Protein AF-A0A3M1WN63-F1 (afdb_monomer_lite)

Sequence (69 aa):
MPNLTAIRREDLSKKGEKRVAITPESLKLLIQAGFELLVQPGTEPETGTVKRAFADAAYAAAGATITED

Structure (mmCIF, N/CA/C/O backbone):
data_AF-A0A3M1WN63-F1
#
_entry.id   AF-A0A3M1WN63-F1
#
loop_
_atom_site.group_PDB
_atom_site.id
_atom_site.type_symbol
_atom_site.label_atom_id
_atom_site.label_alt_id
_atom_site.label_comp_id
_atom_site.label_asym_id
_atom_site.label_entity_id
_atom_site.label_seq_id
_atom_site.pdbx_PDB_ins_code
_atom_site.Cartn_x
_atom_site.Cartn_y
_atom_site.Cartn_z
_atom_site.occupancy
_atom_site.B_iso_or_equiv
_atom_site.auth_seq_id
_atom_site.auth_comp_id
_atom_site.auth_asym_id
_atom_site.auth_atom_id
_atom_site.pdbx_PDB_model_num
ATOM 1 N N . MET A 1 1 ? -7.223 1.135 21.362 1.00 58.69 1 MET A N 1
ATOM 2 C CA . MET A 1 1 ? -6.111 1.269 20.402 1.00 58.69 1 MET A CA 1
ATOM 3 C C . MET A 1 1 ? -6.682 0.937 19.038 1.00 58.69 1 MET A C 1
ATOM 5 O O . MET A 1 1 ? -7.359 -0.084 18.967 1.00 58.69 1 MET A O 1
ATOM 9 N N . PRO A 1 2 ? -6.538 1.800 18.022 1.00 70.31 2 PRO A N 1
ATOM 10 C CA . PRO A 1 2 ? -6.949 1.453 16.665 1.00 70.31 2 PRO A CA 1
ATOM 11 C C . PRO A 1 2 ? -6.161 0.224 16.191 1.00 70.31 2 PRO A C 1
ATOM 13 O O . PRO A 1 2 ? -4.980 0.075 16.513 1.00 70.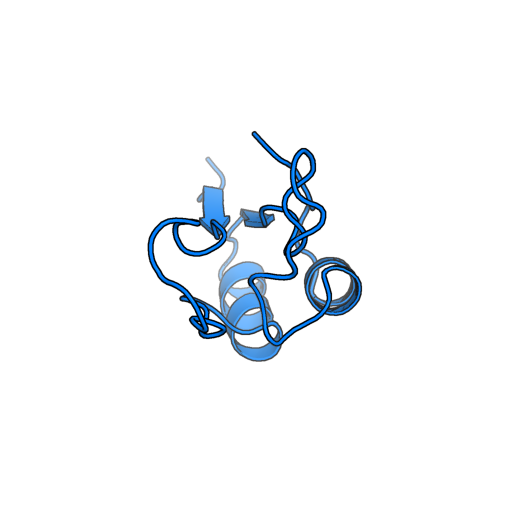31 2 PRO A O 1
ATOM 16 N N . ASN A 1 3 ? -6.823 -0.685 15.474 1.00 90.44 3 ASN A N 1
ATOM 17 C CA . ASN A 1 3 ? -6.164 -1.864 14.919 1.00 90.44 3 ASN A CA 1
ATOM 18 C C . ASN A 1 3 ? -5.418 -1.441 13.650 1.00 90.44 3 ASN A C 1
ATOM 20 O O . ASN A 1 3 ? -6.014 -1.329 12.581 1.00 90.44 3 ASN A O 1
ATOM 24 N N . LEU A 1 4 ? -4.122 -1.171 13.781 1.00 93.75 4 LEU A N 1
ATOM 25 C CA . LEU A 1 4 ? -3.268 -0.790 12.661 1.00 93.75 4 LEU A CA 1
ATOM 26 C C . LEU A 1 4 ? -2.915 -2.019 11.810 1.00 93.75 4 LEU A C 1
ATOM 28 O O . LEU A 1 4 ? -2.545 -3.067 12.337 1.00 93.75 4 LEU A O 1
ATOM 32 N N . THR A 1 5 ? -3.013 -1.908 10.488 1.00 94.31 5 THR A N 1
ATOM 33 C CA . THR A 1 5 ? -2.615 -2.954 9.533 1.00 94.31 5 THR A CA 1
ATOM 34 C C . THR A 1 5 ? -1.840 -2.344 8.372 1.00 94.31 5 THR A C 1
ATOM 36 O O . THR A 1 5 ? -2.247 -1.327 7.817 1.00 94.31 5 THR A O 1
ATOM 39 N N . ALA A 1 6 ? -0.737 -2.984 7.979 1.00 95.38 6 ALA A N 1
ATOM 40 C CA . ALA A 1 6 ? 0.118 -2.529 6.887 1.00 95.38 6 ALA A CA 1
ATOM 41 C C . ALA A 1 6 ? 0.073 -3.480 5.680 1.00 95.38 6 ALA A C 1
ATOM 43 O O . ALA A 1 6 ? 0.151 -4.702 5.827 1.00 95.38 6 ALA A O 1
ATOM 44 N N . ILE A 1 7 ? -0.008 -2.914 4.476 1.00 94.88 7 ILE A N 1
ATOM 45 C CA . ILE A 1 7 ? -0.004 -3.627 3.195 1.00 94.88 7 ILE A CA 1
ATOM 46 C C . ILE A 1 7 ? 1.305 -3.312 2.473 1.00 94.88 7 ILE A C 1
ATOM 48 O O . ILE A 1 7 ? 1.472 -2.238 1.893 1.00 94.88 7 ILE A O 1
ATOM 52 N N . ARG A 1 8 ? 2.232 -4.271 2.473 1.00 95.56 8 ARG A N 1
ATOM 53 C CA . ARG A 1 8 ? 3.522 -4.146 1.781 1.00 95.56 8 ARG A CA 1
ATOM 54 C C . ARG A 1 8 ? 3.407 -4.464 0.292 1.00 95.56 8 ARG A C 1
ATOM 56 O O . ARG A 1 8 ? 2.501 -5.183 -0.137 1.00 95.56 8 ARG A O 1
ATOM 63 N N . ARG A 1 9 ? 4.326 -3.925 -0.512 1.00 94.19 9 ARG A N 1
ATOM 64 C CA . ARG A 1 9 ? 4.536 -4.423 -1.881 1.00 94.19 9 ARG A CA 1
ATOM 65 C C . ARG A 1 9 ? 5.186 -5.808 -1.814 1.00 94.19 9 ARG A C 1
ATOM 67 O O . ARG A 1 9 ? 5.922 -6.106 -0.877 1.00 94.19 9 ARG A O 1
ATOM 74 N N . GLU A 1 10 ? 4.909 -6.657 -2.798 1.00 93.69 10 GLU A N 1
ATOM 75 C CA . GLU A 1 10 ? 5.587 -7.953 -2.907 1.00 93.69 10 GLU A CA 1
ATOM 76 C C . GLU A 1 10 ? 7.090 -7.762 -3.149 1.00 93.69 10 GLU A C 1
ATOM 78 O O . GLU A 1 10 ? 7.509 -6.797 -3.794 1.00 93.69 10 GLU A O 1
ATOM 83 N N . ASP A 1 11 ? 7.892 -8.711 -2.665 1.00 91.06 11 ASP A N 1
ATOM 84 C CA . ASP A 1 11 ? 9.355 -8.677 -2.751 1.00 91.06 11 ASP A CA 1
ATOM 85 C C . ASP A 1 11 ? 9.841 -8.487 -4.200 1.00 91.06 11 ASP A C 1
ATOM 87 O O . ASP A 1 11 ? 9.329 -9.098 -5.149 1.00 91.06 11 ASP A O 1
ATOM 91 N N . LEU A 1 12 ? 10.857 -7.639 -4.371 1.00 88.50 12 LEU A N 1
ATOM 92 C CA . LEU A 1 12 ? 11.554 -7.386 -5.628 1.00 88.50 12 LEU A CA 1
ATOM 93 C C . LEU A 1 12 ? 12.120 -8.659 -6.260 1.00 88.50 12 LEU A C 1
ATOM 95 O O . LEU A 1 12 ? 12.117 -8.762 -7.488 1.00 88.50 12 LEU A O 1
ATOM 99 N N . SER A 1 13 ? 12.508 -9.651 -5.453 1.00 92.06 13 SER A N 1
ATOM 100 C CA . SER A 1 13 ? 12.995 -10.952 -5.929 1.00 92.06 13 SER A CA 1
ATOM 101 C C . SER A 1 13 ? 11.983 -11.678 -6.834 1.00 92.06 13 SER A C 1
ATOM 103 O O . SER A 1 13 ? 12.369 -12.375 -7.778 1.00 92.06 13 SER A O 1
ATOM 105 N N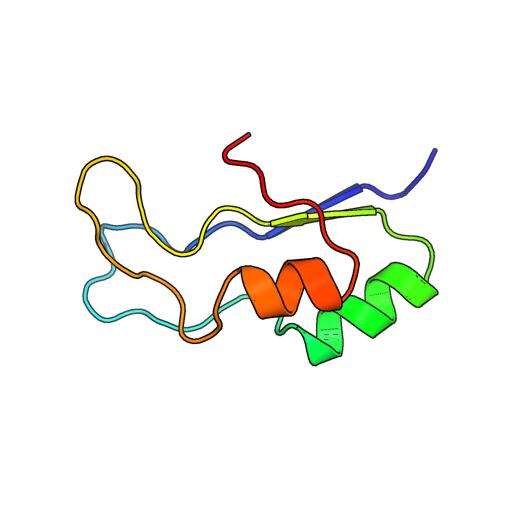 . LYS A 1 14 ? 10.677 -11.455 -6.626 1.00 89.56 14 LYS A N 1
ATOM 106 C CA . LYS A 1 14 ? 9.591 -12.041 -7.426 1.00 89.56 14 LYS A CA 1
ATOM 107 C C . LYS A 1 14 ? 9.324 -11.234 -8.698 1.00 89.56 14 LYS A C 1
ATOM 109 O O . LYS A 1 14 ? 8.448 -10.363 -8.750 1.00 89.56 14 LYS A O 1
ATOM 114 N N . LYS A 1 15 ? 10.084 -11.521 -9.751 1.00 88.75 15 LYS A N 1
ATOM 115 C CA . LYS A 1 15 ? 9.929 -10.874 -11.064 1.00 88.75 15 LYS A CA 1
ATOM 116 C C . LYS A 1 15 ? 8.542 -11.158 -11.656 1.00 88.75 15 LYS A C 1
ATOM 118 O O . LYS A 1 15 ? 8.103 -12.301 -11.685 1.00 88.75 15 LYS A O 1
ATOM 123 N N . GLY A 1 16 ? 7.861 -10.115 -12.128 1.00 88.50 16 GLY A N 1
ATOM 124 C CA . GLY A 1 16 ? 6.528 -10.221 -12.739 1.00 88.50 16 GLY A CA 1
ATOM 125 C C . GLY A 1 16 ? 5.357 -10.336 -11.756 1.00 88.50 16 GLY A C 1
ATOM 126 O O . GLY A 1 16 ? 4.213 -10.261 -12.194 1.00 88.50 16 GLY A O 1
ATOM 127 N N . GLU A 1 17 ? 5.609 -10.456 -10.449 1.00 93.81 17 GLU A N 1
ATOM 128 C CA . GLU A 1 17 ? 4.543 -10.431 -9.444 1.00 93.81 17 GLU A CA 1
ATOM 129 C C . GLU A 1 17 ? 3.878 -9.048 -9.383 1.00 93.81 17 GLU A C 1
ATOM 131 O O . GLU A 1 17 ? 4.559 -8.019 -9.325 1.00 93.81 17 GLU A O 1
ATOM 136 N N . LYS A 1 18 ? 2.543 -9.048 -9.411 1.00 93.19 18 LYS A N 1
ATOM 137 C CA . LYS A 1 18 ? 1.681 -7.852 -9.413 1.00 93.19 18 LYS A CA 1
ATOM 138 C C . LYS A 1 18 ? 0.480 -7.976 -8.475 1.00 93.19 18 LYS A C 1
ATOM 140 O O . LYS A 1 18 ? -0.263 -7.002 -8.315 1.00 93.19 18 LYS A O 1
ATOM 145 N N . ARG A 1 19 ? 0.253 -9.165 -7.903 1.00 95.69 19 ARG A N 1
ATOM 146 C CA . ARG A 1 19 ? -0.817 -9.421 -6.938 1.00 95.69 19 ARG A CA 1
ATOM 147 C C . ARG A 1 19 ? -0.556 -8.649 -5.650 1.00 95.69 19 ARG A C 1
ATOM 149 O O . ARG A 1 19 ? 0.547 -8.180 -5.381 1.00 95.69 19 ARG A O 1
ATOM 156 N N . VAL A 1 20 ? -1.614 -8.523 -4.863 1.00 95.25 20 VAL A N 1
ATOM 157 C CA . VAL A 1 20 ? -1.619 -7.829 -3.577 1.00 95.25 20 VAL A CA 1
ATOM 158 C C . VAL A 1 20 ? -2.368 -8.656 -2.556 1.00 95.25 20 VAL A C 1
ATOM 160 O O . VAL A 1 20 ? -3.299 -9.375 -2.914 1.00 95.25 20 VAL A O 1
ATOM 163 N N . ALA A 1 21 ? -2.008 -8.501 -1.284 1.00 95.44 21 ALA A N 1
ATOM 164 C CA . ALA A 1 21 ? -2.759 -9.111 -0.193 1.00 95.44 21 ALA A CA 1
ATOM 165 C C . ALA A 1 21 ? -4.193 -8.553 -0.096 1.00 95.44 21 ALA A C 1
ATOM 167 O O . ALA A 1 21 ? -5.121 -9.294 0.210 1.00 95.44 21 ALA A O 1
ATOM 168 N N . ILE A 1 22 ? -4.375 -7.250 -0.354 1.00 96.19 22 ILE A N 1
ATOM 169 C CA . ILE A 1 22 ? -5.651 -6.541 -0.182 1.00 96.19 22 ILE A CA 1
ATOM 170 C C . ILE A 1 22 ? -5.842 -5.548 -1.337 1.00 96.19 22 ILE A C 1
ATOM 172 O O . ILE A 1 22 ? -4.950 -4.744 -1.626 1.00 96.19 22 ILE A O 1
ATOM 176 N N . THR A 1 23 ? -7.001 -5.597 -1.998 1.00 97.06 23 THR A N 1
ATOM 177 C CA . THR A 1 23 ? -7.385 -4.638 -3.051 1.00 97.06 23 THR A CA 1
ATOM 178 C C . THR A 1 23 ? -7.980 -3.358 -2.447 1.00 97.06 23 THR A C 1
ATOM 180 O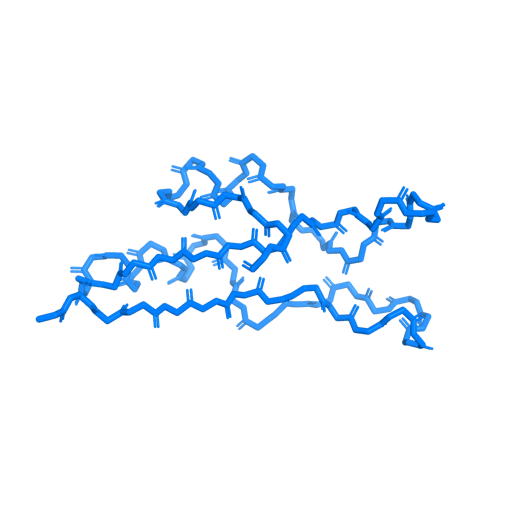 O . THR A 1 23 ? -8.434 -3.388 -1.299 1.00 97.06 23 THR A O 1
ATOM 183 N N . PRO A 1 24 ? -8.036 -2.236 -3.190 1.00 97.00 24 PRO A N 1
ATOM 184 C CA . PRO A 1 24 ? -8.694 -1.014 -2.717 1.00 97.00 24 PRO A CA 1
ATOM 185 C C . PRO A 1 24 ? -10.155 -1.218 -2.282 1.00 97.00 24 PRO A C 1
ATOM 187 O O . PRO A 1 24 ? -10.612 -0.582 -1.335 1.00 97.00 24 PRO A O 1
ATOM 190 N N . GLU A 1 25 ? -10.898 -2.117 -2.933 1.00 96.75 25 GLU A N 1
ATOM 191 C CA . GLU A 1 25 ? -12.281 -2.443 -2.569 1.00 96.75 25 GLU A CA 1
ATOM 192 C C . GLU A 1 25 ? -12.357 -3.164 -1.221 1.00 96.75 25 GLU A C 1
ATOM 194 O O . GLU A 1 25 ? -13.114 -2.745 -0.346 1.00 96.75 25 GLU A O 1
ATOM 199 N N . SER A 1 26 ? -11.544 -4.205 -1.023 1.00 96.44 26 SER A N 1
ATOM 200 C CA . SER A 1 26 ? -11.500 -4.952 0.240 1.00 96.44 26 SER A CA 1
ATOM 201 C C . SER A 1 26 ? -10.966 -4.103 1.394 1.00 96.44 26 SER A C 1
ATOM 203 O O . SER A 1 26 ? -11.392 -4.269 2.535 1.00 96.44 26 SER A O 1
ATOM 205 N N . LEU A 1 27 ? -10.072 -3.151 1.106 1.00 96.25 27 LEU A N 1
ATOM 206 C CA . LEU A 1 27 ? -9.535 -2.218 2.093 1.00 96.25 27 LEU A CA 1
ATOM 207 C C . LEU A 1 27 ? -10.632 -1.360 2.740 1.00 96.25 27 LEU A C 1
ATOM 209 O O . LEU A 1 27 ? -10.595 -1.133 3.949 1.00 96.25 27 LEU A O 1
ATOM 213 N N . LYS A 1 28 ? -11.643 -0.935 1.969 1.00 96.12 28 LYS A N 1
ATOM 214 C CA . LYS A 1 28 ? -12.772 -0.148 2.497 1.00 96.12 28 LYS A CA 1
ATOM 215 C C . LYS A 1 28 ? -13.523 -0.887 3.602 1.00 96.12 28 LYS A C 1
ATOM 217 O O . LYS A 1 28 ? -13.940 -0.259 4.569 1.00 96.12 28 LYS A O 1
ATOM 222 N N . LEU A 1 29 ? -13.658 -2.210 3.485 1.00 95.88 29 LEU A N 1
ATOM 223 C CA . LEU A 1 29 ? -14.321 -3.038 4.497 1.00 95.88 29 LEU A CA 1
ATOM 224 C C . LEU A 1 29 ? -13.535 -3.053 5.815 1.00 95.88 29 LEU A C 1
ATOM 226 O O . LEU A 1 29 ? -14.131 -3.016 6.887 1.00 95.88 29 LEU A O 1
ATOM 230 N N . LEU A 1 30 ? -12.200 -3.054 5.746 1.00 95.25 30 LEU A N 1
ATOM 231 C CA . LEU A 1 30 ? -11.345 -3.003 6.935 1.00 95.25 30 LEU A CA 1
ATOM 232 C C . LEU A 1 30 ? -11.413 -1.639 7.623 1.00 95.25 30 LEU A C 1
ATOM 234 O O . LEU A 1 30 ? -11.554 -1.577 8.841 1.00 95.25 30 LEU A O 1
ATOM 238 N N . ILE A 1 31 ? -11.396 -0.549 6.854 1.00 94.88 31 ILE A N 1
ATOM 239 C CA . ILE A 1 31 ? -11.577 0.799 7.411 1.00 94.88 31 ILE A CA 1
ATOM 240 C C . ILE A 1 31 ? -12.953 0.936 8.072 1.00 94.88 31 ILE A C 1
ATOM 242 O O . ILE A 1 31 ? -13.052 1.446 9.185 1.00 94.88 31 ILE A O 1
ATOM 246 N N . GLN A 1 32 ? -14.014 0.424 7.441 1.00 95.06 32 GLN A N 1
ATOM 247 C CA . GLN A 1 32 ? -15.357 0.392 8.038 1.00 95.06 32 GLN A CA 1
ATOM 248 C C . GLN A 1 32 ? -15.409 -0.431 9.332 1.00 95.06 32 GLN A C 1
ATOM 250 O O . GLN A 1 32 ? -16.163 -0.094 10.241 1.00 95.06 32 GLN A O 1
ATOM 255 N N . ALA A 1 33 ? -14.586 -1.475 9.438 1.00 94.88 33 ALA A N 1
ATOM 256 C CA . ALA A 1 33 ? -14.418 -2.265 10.653 1.00 94.88 33 ALA A CA 1
ATOM 257 C C . ALA A 1 33 ? -13.536 -1.581 11.723 1.00 94.88 33 ALA A C 1
ATOM 259 O O . ALA A 1 33 ? -13.279 -2.177 12.769 1.00 94.88 33 ALA A O 1
ATOM 260 N N . GLY A 1 34 ? -13.084 -0.343 11.490 1.00 95.38 34 GLY A N 1
ATOM 261 C CA . GLY A 1 34 ? -12.320 0.458 12.450 1.00 95.38 34 GLY A CA 1
ATOM 262 C C . GLY A 1 34 ? -10.808 0.224 12.423 1.00 95.38 34 GLY A C 1
ATOM 263 O O . GLY A 1 34 ? -10.128 0.554 13.396 1.00 95.38 34 GLY A O 1
ATOM 264 N N . PHE A 1 35 ? -10.278 -0.361 11.347 1.00 96.31 35 PHE A N 1
ATOM 265 C CA . PHE A 1 35 ? -8.835 -0.504 11.165 1.00 96.31 35 PHE A CA 1
ATOM 266 C C . PHE A 1 35 ? -8.218 0.770 10.583 1.00 96.31 35 PHE A C 1
ATOM 268 O O . PHE A 1 35 ? -8.802 1.427 9.721 1.00 96.31 35 PHE A O 1
ATOM 275 N N . GLU A 1 36 ? -6.991 1.063 11.006 1.00 95.88 36 GLU A N 1
ATOM 276 C CA . GLU A 1 36 ? -6.126 2.046 10.354 1.00 95.88 36 GLU A CA 1
ATOM 277 C C . GLU A 1 36 ? -5.208 1.322 9.370 1.00 95.88 36 GLU A C 1
ATOM 279 O O . GLU A 1 36 ? -4.576 0.323 9.719 1.00 95.88 36 GLU A O 1
ATOM 284 N N . LEU A 1 37 ? -5.158 1.792 8.123 1.00 96.44 37 LEU A N 1
ATOM 285 C CA . LEU A 1 37 ? -4.492 1.089 7.029 1.00 96.44 37 LEU A CA 1
ATOM 286 C C . LEU A 1 37 ? -3.307 1.900 6.510 1.00 96.44 37 LEU A C 1
ATOM 288 O O . LEU A 1 37 ? -3.481 3.003 5.990 1.00 96.44 37 LEU A O 1
ATOM 292 N N . LEU A 1 38 ? -2.118 1.306 6.594 1.00 97.56 38 LEU A N 1
ATOM 293 C CA . LEU A 1 38 ? -0.899 1.796 5.954 1.00 97.56 38 LEU A CA 1
ATOM 294 C C . LEU A 1 38 ? -0.637 0.993 4.684 1.00 97.56 38 LEU A C 1
ATOM 296 O O . LEU A 1 38 ? -0.754 -0.233 4.674 1.00 97.56 38 LEU A O 1
ATOM 300 N N . VAL A 1 39 ? -0.283 1.665 3.599 1.00 97.44 39 VAL A N 1
ATOM 301 C CA . VAL A 1 39 ? -0.005 1.025 2.315 1.00 97.44 39 VAL A CA 1
ATOM 302 C C . VAL A 1 39 ? 1.350 1.485 1.820 1.00 97.44 39 VAL A C 1
ATOM 304 O O . VAL A 1 39 ? 1.573 2.668 1.579 1.00 97.44 39 VAL A O 1
ATOM 307 N N . GLN A 1 40 ? 2.235 0.523 1.596 1.00 97.38 40 GLN A N 1
ATOM 308 C CA . GLN A 1 40 ? 3.516 0.797 0.975 1.00 97.38 40 GLN A CA 1
ATOM 309 C C . GLN A 1 40 ? 3.327 1.247 -0.478 1.00 97.38 40 GLN A C 1
ATOM 311 O O . GLN A 1 40 ? 2.513 0.617 -1.175 1.00 97.38 40 GLN A O 1
ATOM 316 N N . PRO A 1 41 ? 4.056 2.274 -0.961 1.00 96.88 41 PRO A N 1
ATOM 317 C CA . PRO A 1 41 ? 4.039 2.662 -2.363 1.00 96.88 41 PRO A CA 1
ATOM 318 C C . PRO A 1 41 ? 4.225 1.464 -3.292 1.00 96.88 41 PRO A C 1
ATOM 320 O O . PRO A 1 41 ? 5.093 0.604 -3.091 1.00 96.88 41 PRO A O 1
ATOM 323 N N . GLY A 1 42 ? 3.364 1.386 -4.307 1.00 94.94 42 GLY A N 1
ATOM 324 C CA . GLY A 1 42 ? 3.369 0.309 -5.291 1.00 94.94 42 GLY A CA 1
ATOM 325 C C . GLY A 1 42 ? 4.578 0.363 -6.226 1.00 94.94 42 GLY A C 1
ATOM 326 O O . GLY A 1 42 ? 4.926 -0.659 -6.820 1.00 94.94 42 GLY A O 1
ATOM 327 N N . THR A 1 43 ? 5.216 1.525 -6.341 1.00 94.75 43 THR A N 1
ATOM 328 C CA . THR A 1 43 ? 6.485 1.721 -7.044 1.00 94.75 43 THR A CA 1
ATOM 329 C C . THR A 1 43 ? 7.617 1.688 -6.036 1.00 94.75 43 THR A C 1
ATOM 331 O O . THR A 1 43 ? 7.591 2.417 -5.051 1.00 94.75 43 THR A O 1
ATOM 334 N N . GLU A 1 44 ? 8.609 0.840 -6.278 1.00 92.62 44 GLU A N 1
ATOM 335 C CA . GLU A 1 44 ? 9.795 0.797 -5.432 1.00 92.62 44 GLU A CA 1
ATOM 336 C C . GLU A 1 44 ? 10.733 1.980 -5.765 1.00 92.62 44 GLU A C 1
ATOM 338 O O . GLU A 1 44 ? 10.974 2.230 -6.952 1.00 92.62 44 GLU A O 1
ATOM 343 N N . PRO A 1 45 ? 11.214 2.737 -4.759 1.00 91.25 45 PRO A N 1
ATOM 344 C CA . PRO A 1 45 ? 11.896 4.012 -4.980 1.00 91.25 45 PRO A CA 1
ATOM 345 C C . PRO A 1 45 ? 13.281 3.907 -5.636 1.00 91.25 45 PRO A C 1
ATOM 347 O O . PRO A 1 45 ? 13.647 4.815 -6.379 1.00 91.25 45 PRO A O 1
ATOM 350 N N . GLU A 1 46 ? 14.052 2.841 -5.405 1.00 91.38 46 GLU A N 1
ATOM 351 C CA . GLU A 1 46 ? 15.418 2.711 -5.935 1.00 91.38 46 GLU A CA 1
ATOM 352 C C . GLU A 1 46 ? 15.441 2.284 -7.408 1.00 91.38 46 GLU A C 1
ATOM 354 O O . GLU A 1 46 ? 16.227 2.784 -8.212 1.00 91.38 46 GLU A O 1
ATOM 359 N N . THR A 1 47 ? 14.567 1.354 -7.783 1.00 91.19 47 THR A N 1
ATOM 360 C CA . THR A 1 47 ? 14.523 0.734 -9.113 1.00 91.19 47 THR A CA 1
ATOM 361 C C . THR A 1 47 ? 13.438 1.320 -10.011 1.00 91.19 47 THR A C 1
ATOM 363 O O . THR A 1 47 ? 13.434 1.055 -11.213 1.00 91.19 47 THR A O 1
ATOM 366 N N . GLY A 1 48 ? 12.474 2.058 -9.449 1.00 91.25 48 GLY A N 1
ATOM 367 C CA . GLY A 1 48 ? 11.282 2.518 -10.168 1.00 91.25 48 GLY A CA 1
ATOM 368 C C . GLY A 1 48 ? 10.347 1.379 -10.586 1.00 91.25 48 GLY A C 1
ATOM 369 O O . GLY A 1 48 ? 9.432 1.575 -11.391 1.00 91.25 48 GLY A O 1
ATOM 370 N N . THR A 1 49 ? 10.565 0.164 -10.074 1.00 91.81 49 THR A N 1
ATOM 371 C CA . THR A 1 49 ? 9.775 -1.000 -10.464 1.00 91.81 49 THR A CA 1
ATOM 372 C C . THR A 1 49 ? 8.374 -0.885 -9.885 1.00 91.81 49 THR A C 1
ATOM 374 O O . THR A 1 49 ? 8.178 -0.910 -8.670 1.00 91.81 49 THR A O 1
ATOM 377 N N . VAL A 1 50 ? 7.368 -0.852 -10.757 1.00 93.50 50 VAL A N 1
ATOM 378 C CA . VAL A 1 50 ? 5.970 -0.991 -10.340 1.00 93.50 50 VAL A CA 1
ATOM 379 C C . VAL A 1 50 ? 5.736 -2.444 -9.922 1.00 93.50 50 VAL A C 1
ATOM 381 O O . VAL A 1 50 ? 5.840 -3.353 -10.746 1.00 93.50 50 VAL A O 1
ATOM 384 N N . LYS A 1 51 ? 5.397 -2.691 -8.659 1.00 94.06 51 LYS A N 1
ATOM 385 C CA . LYS A 1 51 ? 5.179 -4.029 -8.073 1.00 94.06 51 LYS A CA 1
ATOM 386 C C . LYS A 1 51 ? 3.712 -4.359 -7.826 1.00 94.06 51 LYS A C 1
ATOM 388 O O . LYS A 1 51 ? 3.395 -5.454 -7.374 1.00 94.06 51 LYS A O 1
ATOM 393 N N . ARG A 1 52 ? 2.815 -3.430 -8.148 1.00 93.56 52 ARG A N 1
ATOM 394 C CA . ARG A 1 52 ? 1.388 -3.540 -7.863 1.00 93.56 52 ARG A CA 1
ATOM 395 C C . ARG A 1 52 ? 0.536 -3.337 -9.111 1.00 93.56 52 ARG A C 1
ATOM 397 O O . ARG A 1 52 ? 0.876 -2.518 -9.957 1.00 93.56 52 ARG A O 1
ATOM 404 N N . ALA A 1 53 ? -0.570 -4.074 -9.217 1.00 94.31 53 ALA A N 1
ATOM 405 C CA . ALA A 1 53 ? -1.573 -3.874 -10.268 1.00 94.31 53 ALA A CA 1
ATOM 406 C C . ALA A 1 53 ? -2.438 -2.612 -10.063 1.00 94.31 53 ALA A C 1
ATOM 408 O O . ALA A 1 53 ? -2.895 -2.010 -11.029 1.00 94.31 53 ALA A O 1
ATOM 409 N N . PHE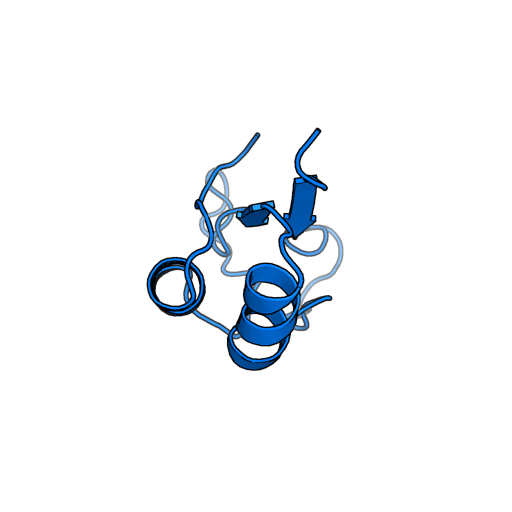 A 1 54 ? -2.653 -2.212 -8.810 1.00 96.06 54 PHE A N 1
ATOM 410 C CA . PHE A 1 54 ? -3.470 -1.062 -8.419 1.00 96.06 54 PHE A CA 1
ATOM 411 C C . PHE A 1 54 ? -2.589 0.140 -8.065 1.00 96.06 54 PHE A C 1
ATOM 413 O O . PHE A 1 54 ? -1.566 -0.021 -7.397 1.00 96.06 54 PHE A O 1
ATOM 420 N N . ALA A 1 55 ? -3.003 1.336 -8.486 1.00 96.31 55 ALA A N 1
ATOM 421 C CA . ALA A 1 55 ? -2.294 2.581 -8.201 1.00 96.31 55 ALA A CA 1
ATOM 422 C C . ALA A 1 55 ? -2.482 3.033 -6.743 1.00 96.31 55 ALA A C 1
ATOM 424 O O . ALA A 1 55 ? -3.558 2.862 -6.168 1.00 96.31 55 ALA A O 1
ATOM 425 N N . ASP A 1 56 ? -1.475 3.698 -6.177 1.00 97.25 56 ASP A N 1
ATOM 426 C CA . ASP A 1 56 ? -1.511 4.190 -4.791 1.00 97.25 56 ASP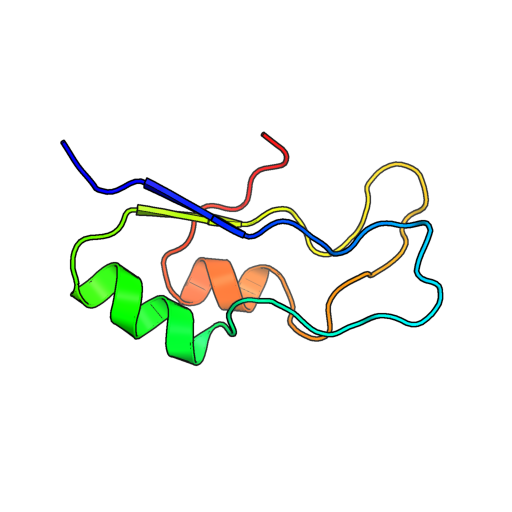 A CA 1
ATOM 427 C C . ASP A 1 56 ? -2.646 5.199 -4.554 1.00 97.25 56 ASP A C 1
ATOM 429 O O . ASP A 1 56 ? -3.279 5.191 -3.500 1.00 97.25 56 ASP A O 1
ATOM 433 N N . ALA A 1 57 ? -3.006 5.985 -5.575 1.00 97.62 57 ALA A N 1
ATOM 434 C CA . ALA A 1 57 ? -4.154 6.891 -5.529 1.00 97.62 57 ALA A CA 1
ATOM 435 C C . ALA A 1 57 ? -5.482 6.170 -5.225 1.00 97.62 57 ALA A C 1
ATOM 437 O O . ALA A 1 57 ? -6.347 6.741 -4.565 1.00 97.62 57 ALA A O 1
ATOM 438 N N . ALA A 1 58 ? -5.646 4.914 -5.656 1.00 97.75 58 ALA A N 1
ATOM 439 C CA . ALA A 1 58 ? -6.847 4.132 -5.360 1.00 97.75 58 ALA A CA 1
ATOM 440 C C . ALA A 1 58 ? -6.912 3.720 -3.880 1.00 97.75 58 ALA A C 1
ATOM 442 O O . ALA A 1 58 ? -7.991 3.723 -3.291 1.00 97.75 58 ALA A O 1
ATOM 443 N N . TYR A 1 59 ? -5.765 3.414 -3.266 1.00 97.75 59 TYR A N 1
ATOM 444 C CA . TYR A 1 59 ? -5.671 3.123 -1.834 1.00 97.75 59 TYR A CA 1
ATOM 445 C C . TYR A 1 59 ? -5.897 4.380 -0.988 1.00 97.75 59 TYR A C 1
ATOM 447 O O . TYR A 1 59 ? -6.672 4.339 -0.034 1.00 97.75 59 TYR A O 1
ATOM 455 N N . ALA A 1 60 ? -5.300 5.509 -1.381 1.00 97.56 60 ALA A N 1
ATOM 456 C CA . ALA A 1 60 ? -5.520 6.796 -0.723 1.00 97.56 60 ALA A CA 1
ATOM 457 C C . ALA A 1 60 ? -6.996 7.224 -0.794 1.00 97.56 60 ALA A C 1
ATOM 459 O O . ALA A 1 60 ? -7.594 7.577 0.219 1.00 97.56 60 ALA A O 1
ATOM 460 N N . ALA A 1 61 ? -7.629 7.100 -1.967 1.00 97.44 61 ALA A N 1
ATOM 461 C CA . ALA A 1 61 ? -9.057 7.380 -2.141 1.00 97.44 61 ALA A CA 1
ATOM 462 C C . ALA A 1 61 ? -9.967 6.416 -1.357 1.00 97.44 61 ALA A C 1
ATOM 464 O O . ALA A 1 61 ? -11.113 6.750 -1.057 1.00 97.44 61 ALA A O 1
ATOM 465 N N . ALA A 1 62 ? -9.478 5.218 -1.031 1.00 96.81 62 ALA A N 1
ATOM 466 C CA . ALA A 1 62 ? -10.172 4.267 -0.171 1.00 96.81 62 ALA A CA 1
ATOM 467 C C . ALA A 1 62 ? -9.992 4.561 1.330 1.00 96.81 62 ALA A C 1
ATOM 469 O O . ALA A 1 62 ? -10.704 3.957 2.126 1.00 96.81 62 ALA A O 1
ATOM 470 N N . GLY A 1 63 ? -9.112 5.500 1.703 1.00 96.50 63 GLY A N 1
ATOM 471 C CA . GLY A 1 63 ? -8.892 5.959 3.078 1.00 96.50 63 GLY A CA 1
ATOM 472 C C . GLY A 1 63 ? -7.601 5.458 3.730 1.00 96.50 63 GLY A C 1
ATOM 473 O O . GLY A 1 63 ? -7.432 5.634 4.933 1.00 96.50 63 GLY A O 1
ATOM 474 N N . ALA A 1 64 ? -6.701 4.821 2.975 1.00 97.44 64 ALA A N 1
ATOM 475 C CA . ALA A 1 64 ? -5.404 4.391 3.492 1.00 97.44 64 ALA A CA 1
ATOM 476 C C . ALA A 1 64 ? -4.358 5.515 3.463 1.00 97.44 64 ALA A C 1
ATOM 478 O O . ALA A 1 64 ? -4.383 6.384 2.589 1.00 97.44 64 ALA A O 1
ATOM 479 N N . THR A 1 65 ? -3.373 5.430 4.355 1.00 97.75 65 THR A N 1
ATOM 480 C CA . THR A 1 65 ? -2.180 6.285 4.333 1.00 97.75 65 THR A CA 1
ATOM 481 C C . THR A 1 65 ? -1.076 5.609 3.529 1.00 97.75 65 THR A C 1
ATOM 483 O O . THR A 1 65 ? -0.729 4.459 3.794 1.00 97.75 65 THR A O 1
ATOM 486 N N . ILE A 1 66 ? -0.504 6.319 2.554 1.00 97.69 66 ILE A N 1
ATOM 487 C CA . ILE A 1 66 ? 0.624 5.815 1.762 1.00 97.69 66 ILE A CA 1
ATOM 488 C C . ILE A 1 66 ? 1.937 6.154 2.478 1.00 97.69 66 ILE A C 1
ATOM 490 O O . ILE A 1 66 ? 2.188 7.325 2.751 1.00 97.69 66 ILE A O 1
ATOM 494 N N . THR A 1 67 ? 2.761 5.150 2.784 1.00 97.00 67 THR A N 1
ATOM 495 C CA . THR A 1 67 ? 4.024 5.314 3.533 1.00 97.00 67 THR A CA 1
ATOM 496 C C . THR A 1 67 ? 5.004 4.177 3.242 1.00 97.00 67 THR A C 1
ATOM 498 O O . THR A 1 67 ? 4.572 3.045 3.065 1.00 97.00 67 THR A O 1
ATOM 501 N N . GLU A 1 68 ? 6.311 4.451 3.173 1.00 93.75 68 GLU A N 1
ATOM 502 C CA . GLU A 1 68 ? 7.339 3.393 3.072 1.00 93.75 68 GLU A CA 1
ATOM 503 C C . GLU A 1 68 ? 7.550 2.631 4.390 1.00 93.75 68 GLU A C 1
ATOM 505 O O . GLU A 1 68 ? 7.960 1.468 4.348 1.00 93.75 68 GLU A O 1
ATOM 510 N N . ASP A 1 69 ? 7.248 3.283 5.517 1.00 75.00 69 ASP A N 1
ATOM 511 C CA . ASP A 1 69 ? 7.476 2.797 6.887 1.00 75.00 69 ASP A CA 1
ATOM 512 C C . ASP A 1 69 ? 6.397 1.817 7.388 1.00 75.00 69 ASP A C 1
ATOM 514 O O . ASP A 1 69 ? 5.189 2.098 7.189 1.00 75.00 69 ASP A O 1
#

Foldseek 3Di:
DFAEDEWEQPDPVDPPAADTPADLVRVLVVVVVRHAYEYEAQQDDPPRDRRHPDHVVSNVVSPHHYDND

Secondary structure (DSSP, 8-state):
--EEEEEPPPPTTSTT----SS-HHHHHHHHHTTEEEEE--SB-TTT--B--SS-HHHHHHTTPEE---

Radius of gyration: 11.96 Å; chains: 1; bounding box: 31×19×33 Å

pLDDT: mean 93.66, std 6.15, range [58.69, 97.75]

=== Feature glossary ===
A reading guide for the features in this record.

Start from the sequence.

  · Sequence gives the chain of amino acids in standard one-letter code (A=alanine, C=cysteine, …, Y=tyrosine), read N→C. It is the only feature that is directly encoded by the gene; all structural features are derived from the folded form of this sequence.

Fold it, and you get atomic coordinates and the backbone conformation that goes with them.

  · Structure coordinates are given as an mmCIF _atom_site loop: one row per atom with element, residue name, chain id, sequence number, and x/y/z position in Å. Only the four main-chain atoms per residue are included here; side chains are omitted to keep the record compact.

  · Backbone dihedral angles. Every residue except chain termini has a φ (preceding-C → N → Cα → C) and a ψ (N → Cα → C → next-N). They are reported in degrees following the IUPAC sign convention. Secondary structure is essentially a statement about which (φ, ψ) basin each residue occupies.

  · Eight-state secondary structure (DSSP):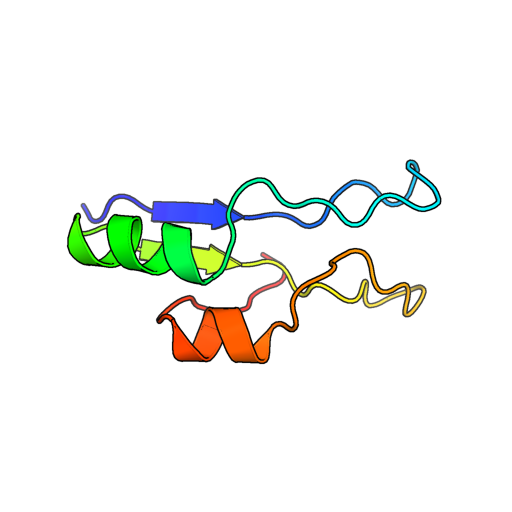 H is the canonical α-helix, G the tighter 3₁₀-helix, I the wider π-helix; E/B are β-structure, T and S are turns and bends, and '-' is everything else. DSSP derives these from the pattern of main-chain N–H···O=C hydrogen bonds, not from the sequence.

  · SS3 is a coarse helix/strand/coil call (letters a/b/c) made by the P-SEA algorithm from inter-Cα distances and dihedrals. It is less detailed than DSSP but needs only Cα positions.

Summarize the fold with a handful of shape descriptors and a per-residue structural alphabet.

  · Radius of gyration (Rg) is the root-mean-square distance of Cα atoms from their centroid — a single number for overall size and compactness. A globular domain of N residues has Rg ≈ 2.2·N^0.38 Å; an extended or disordered chain has a much larger Rg. The Cα contact count is the number of residue pairs whose Cα atoms are within 8 Å and are more than four positions apart in sequence — a standard proxy for tertiary packing density. The bounding box is the smallest axis-aligned box enclosing all Cα atoms.

  · 3Di is Foldseek's structural alphabet. Each residue is assigned one of twenty discrete states based on how its Cα sits relative to its spatial (not sequential) neighbors. Aligning 3Di strings finds structural homologs roughly as well as full 3D superposition, but orders of magnitude faster.

  · Solvent-accessible surface area (SASA) is the area in Å² traced out by the centre of a 1.4 Å probe sphere (a water molecule) rolled over the protein's van der Waals surface (Shrake–Rupley / Lee–Richards construction). Buried residues have near-zero SASA; fully exposed residues can exceed 200 Å². The total SASA scales roughly with the number of surface residues.

Ask how reliable the model is.

  · For AlphaFold models, the B-factor field carries pLDDT — the model's own estimate of local accuracy on a 0–100 scale. Regions with pLDDT<50 should be treated as essentially unmodeled; they often correspond to intrinsically disordered segments.

  · For experimental (PDB) structures, the B-factor (temperature factor) quantifies the positional spread of each atom in the crystal — a combination of thermal vibration and static disorder — in units of Å². High B-factors mark flexible loops or poorly resolved regions; low B-factors mark the rigid, well-ordered core.

  · Predicted Aligned Error (PAE) is an AlphaFold confidence matrix: entry (i, j) is the expected error in the position of residue j, in ångströms, when the prediction is superimposed on the true structure at residue i. Low PAE within a block of residues means that block is internally rigid and well-predicted; high PAE between two blocks means their relative placement is uncertain even if each block individually is confident.

Place it in context: what it resembles, what it is annotated as, and how it looks.

  · Structural nearest neighbors (via Foldseek easy-search vs the PDB). Reported per hit: target PDB id, E-value, and alignment TM-score. A TM-score above ~0.5 is the conventional threshold for 'same fold'.

  · Functional annotations link the protein to curated databases. InterPro entries identify conserved domains and families by matching the sequence against member-database signatures (Pfam, PROSITE, CDD, …). Gene Ontology (GO) terms describe molecular function, biological process, and cellular component in a controlled vocabulary. CATH places the structure in a hierarchical fold classification (Class/Architecture/Topology/Homologous-superfamily). The organism is the source species.

  · The contact map is a binary N×N matrix image: pixel (i, j) is dark where Cα_i and Cα_j are within 8 Å and |i−j|>4. Because the |i−j|>4 filter removes local helical contacts, off-diagonal stripes parallel to the main diagonal indicate parallel β-sheets; stripes perpendicular to it indicate antiparallel β-sheets. The Ramachandran plot scatters every residue's (φ, ψ) pair against the sterically allowed regions. The PAE heatmap renders the predicted-aligned-error matrix.

  · Six rendered views show the 3D structure from the faces of a cube — i.e. along ±x, ±y, ±z. Rendering representation is drawn randomly per protein from cartoon (secondary-structure ribbons), sticks (backbone bonds), or molecular surface; coloring is either N→C rainbow (blue at the N-terminus through red at the C-terminus) or one color per chain.